Protein AF-A0A318HAN7-F1 (afdb_monomer_lite)

Secondary structure (DSSP, 8-state):
-HHHHHHHHHHHHHHHHHHHHHHHHHHHHHHHHHHHHHHHHHHHTT--TTHHHHHHHHHHHHHHHHHHHHHHHHHHHH-GGGTTGGG--------

Structure (mmCIF, N/CA/C/O backbone):
data_AF-A0A318HAN7-F1
#
_entry.id   AF-A0A318HAN7-F1
#
loop_
_atom_site.group_PDB
_atom_site.id
_atom_site.type_symbol
_atom_site.label_atom_id
_atom_site.label_alt_id
_atom_site.label_comp_id
_atom_site.label_asym_id
_atom_site.label_entity_id
_atom_site.label_seq_id
_atom_site.pdbx_PDB_ins_code
_atom_site.Cartn_x
_atom_site.Cartn_y
_atom_site.Cartn_z
_atom_site.occupancy
_atom_site.B_iso_or_equiv
_atom_site.auth_seq_id
_atom_site.auth_comp_id
_atom_site.auth_asym_id
_atom_site.auth_atom_id
_atom_site.pdbx_PDB_model_num
ATOM 1 N N . MET A 1 1 ? 21.572 3.450 -31.489 1.00 57.81 1 MET A N 1
ATOM 2 C CA . MET A 1 1 ? 22.134 3.698 -30.138 1.00 57.81 1 MET A CA 1
ATOM 3 C C . MET A 1 1 ? 21.138 4.364 -29.187 1.00 57.81 1 MET A C 1
ATOM 5 O O . MET A 1 1 ? 21.144 3.997 -28.024 1.00 57.81 1 MET A O 1
ATOM 9 N N . SER A 1 2 ? 20.261 5.267 -29.649 1.00 74.06 2 SER A N 1
ATOM 10 C CA . SER A 1 2 ? 19.313 5.996 -28.780 1.00 74.06 2 SER A CA 1
ATOM 11 C C . SER A 1 2 ? 18.293 5.106 -28.045 1.00 74.06 2 SER A C 1
ATOM 13 O O . SER A 1 2 ? 18.095 5.265 -26.848 1.00 74.06 2 SER A O 1
ATOM 15 N N . GLU A 1 3 ? 17.691 4.128 -28.728 1.00 75.12 3 GLU A N 1
ATOM 16 C CA . GLU A 1 3 ? 16.619 3.287 -28.156 1.00 75.12 3 GLU A CA 1
ATOM 17 C C . GLU A 1 3 ? 17.111 2.342 -27.050 1.00 75.12 3 GLU A C 1
ATOM 19 O O . GLU A 1 3 ? 16.415 2.106 -26.067 1.00 75.12 3 GLU A O 1
ATOM 24 N N . HIS A 1 4 ? 18.342 1.835 -27.167 1.00 73.25 4 HIS A N 1
ATOM 25 C CA . HIS A 1 4 ? 18.927 0.957 -26.152 1.00 73.25 4 HIS A CA 1
ATOM 26 C C . HIS A 1 4 ? 19.225 1.712 -24.848 1.00 73.25 4 HIS A C 1
ATOM 28 O O . HIS A 1 4 ? 18.979 1.197 -23.761 1.00 73.25 4 HIS A O 1
ATOM 34 N N . VAL A 1 5 ? 19.701 2.957 -24.956 1.00 79.06 5 VAL A N 1
ATOM 35 C CA . VAL A 1 5 ? 19.928 3.837 -23.800 1.00 79.06 5 VAL A CA 1
ATOM 36 C C . VAL A 1 5 ? 18.602 4.186 -23.121 1.00 79.06 5 VAL A C 1
ATOM 38 O O . VAL A 1 5 ? 18.524 4.171 -21.895 1.00 79.06 5 VAL A O 1
ATOM 41 N N . GLN A 1 6 ? 17.549 4.425 -23.905 1.00 82.38 6 GLN A N 1
ATOM 42 C CA . GLN A 1 6 ? 16.209 4.685 -23.382 1.00 82.38 6 GLN A CA 1
ATOM 43 C C . GLN A 1 6 ? 15.634 3.473 -22.636 1.00 82.38 6 GLN A C 1
ATOM 45 O O . GLN A 1 6 ? 15.162 3.623 -21.516 1.00 82.38 6 GLN A O 1
ATOM 50 N N . ALA A 1 7 ? 15.769 2.262 -23.182 1.00 84.94 7 ALA A N 1
ATOM 51 C CA . ALA A 1 7 ? 15.318 1.042 -22.511 1.00 84.94 7 ALA A CA 1
ATOM 52 C C . ALA A 1 7 ? 16.035 0.795 -21.166 1.00 84.94 7 ALA A C 1
ATOM 54 O O . ALA A 1 7 ? 15.419 0.333 -20.205 1.00 84.94 7 ALA A O 1
ATOM 55 N N . ILE A 1 8 ? 17.329 1.121 -21.075 1.00 85.75 8 ILE A N 1
ATOM 56 C CA . ILE A 1 8 ? 18.092 1.033 -19.819 1.00 85.75 8 ILE A CA 1
ATOM 57 C C . ILE A 1 8 ? 17.603 2.079 -18.808 1.00 85.75 8 ILE A C 1
ATOM 59 O O . ILE A 1 8 ? 17.451 1.759 -17.629 1.00 85.75 8 ILE A O 1
ATOM 63 N N . ALA A 1 9 ? 17.340 3.309 -19.255 1.00 88.31 9 ALA A N 1
ATOM 64 C CA . ALA A 1 9 ? 16.824 4.371 -18.395 1.00 88.31 9 ALA A CA 1
ATOM 65 C C . ALA A 1 9 ? 15.422 4.039 -17.856 1.00 88.31 9 ALA A C 1
ATOM 67 O O . ALA A 1 9 ? 15.205 4.115 -16.646 1.00 88.31 9 ALA A O 1
ATOM 68 N N . ASP A 1 10 ? 14.513 3.584 -18.722 1.00 90.31 10 ASP A N 1
ATOM 69 C CA . ASP A 1 10 ? 13.160 3.156 -18.346 1.00 90.31 10 ASP A CA 1
ATOM 70 C C . ASP A 1 10 ? 13.209 2.000 -17.337 1.00 90.31 10 ASP A C 1
ATOM 72 O O . ASP A 1 10 ? 12.470 1.985 -16.354 1.00 90.31 10 ASP A O 1
ATOM 76 N N . SER A 1 11 ? 14.135 1.059 -17.543 1.00 89.00 11 SER A N 1
ATOM 77 C CA . SER A 1 11 ? 14.397 -0.043 -16.621 1.00 89.00 11 SER A CA 1
ATOM 78 C C . SER A 1 11 ? 14.856 0.472 -15.244 1.00 89.00 11 SER A C 1
ATOM 80 O O . SER A 1 11 ? 14.257 0.149 -14.218 1.00 89.00 11 SER A O 1
ATOM 82 N N . ALA A 1 12 ? 15.862 1.346 -15.190 1.00 90.06 12 ALA A N 1
ATOM 83 C CA . ALA A 1 12 ? 16.331 1.912 -13.924 1.00 90.06 12 ALA A CA 1
ATOM 84 C C . ALA A 1 12 ? 15.225 2.688 -13.181 1.00 90.06 12 ALA A C 1
ATOM 86 O O . ALA A 1 12 ? 15.088 2.574 -11.961 1.00 90.06 12 ALA A O 1
ATOM 87 N N . GLN A 1 13 ? 14.401 3.435 -13.918 1.00 92.88 13 GLN A N 1
ATOM 88 C CA . GLN A 1 13 ? 13.280 4.185 -13.362 1.00 92.88 13 GLN A CA 1
ATOM 89 C C . GLN A 1 13 ? 12.168 3.266 -12.830 1.00 92.88 13 GLN A C 1
ATOM 91 O O . GLN A 1 13 ? 11.635 3.516 -11.748 1.00 92.88 13 GLN A O 1
ATOM 96 N N . ALA A 1 14 ? 11.850 2.178 -13.536 1.00 93.50 14 ALA A N 1
ATOM 97 C CA . ALA A 1 14 ? 10.897 1.171 -13.071 1.00 93.50 14 ALA A CA 1
ATOM 98 C C . ALA A 1 14 ? 11.352 0.518 -11.756 1.00 93.50 14 ALA A C 1
ATOM 100 O O . ALA A 1 14 ? 10.563 0.420 -10.816 1.00 93.50 14 ALA A O 1
ATOM 101 N N . ALA A 1 15 ? 12.638 0.166 -11.645 1.00 92.81 15 ALA A N 1
ATOM 102 C CA . ALA A 1 15 ? 13.205 -0.395 -10.420 1.00 92.81 15 ALA A CA 1
ATOM 103 C C . ALA A 1 15 ? 13.116 0.582 -9.233 1.00 92.81 15 ALA A C 1
ATOM 105 O O . ALA A 1 15 ? 12.767 0.179 -8.121 1.00 92.81 15 ALA A O 1
ATOM 106 N N . TYR A 1 16 ? 13.380 1.871 -9.472 1.00 94.25 16 TYR A N 1
ATOM 107 C CA . TYR A 1 16 ? 13.228 2.917 -8.458 1.00 94.25 16 TYR A CA 1
ATOM 108 C C . TYR A 1 16 ? 11.783 3.020 -7.953 1.00 94.25 16 TYR A C 1
ATOM 110 O O . TYR A 1 16 ? 11.546 2.965 -6.745 1.00 94.25 16 TYR A O 1
ATOM 118 N N . PHE A 1 17 ? 10.807 3.122 -8.863 1.00 95.31 17 PHE A N 1
ATOM 119 C CA . PHE A 1 17 ? 9.400 3.215 -8.471 1.00 95.31 17 PHE A CA 1
ATOM 120 C C . PHE A 1 17 ? 8.909 1.958 -7.769 1.00 95.31 17 PHE A C 1
ATOM 122 O O . PHE A 1 17 ? 8.179 2.061 -6.788 1.00 95.31 17 PHE A O 1
ATOM 129 N N . ARG A 1 18 ? 9.346 0.779 -8.216 1.00 95.50 18 ARG A N 1
ATOM 130 C CA . ARG A 1 18 ? 9.027 -0.484 -7.554 1.00 95.50 18 ARG A CA 1
ATOM 131 C C . ARG A 1 18 ? 9.484 -0.482 -6.096 1.00 95.50 18 ARG A C 1
ATOM 133 O O . ARG A 1 18 ? 8.706 -0.834 -5.215 1.00 95.50 18 ARG 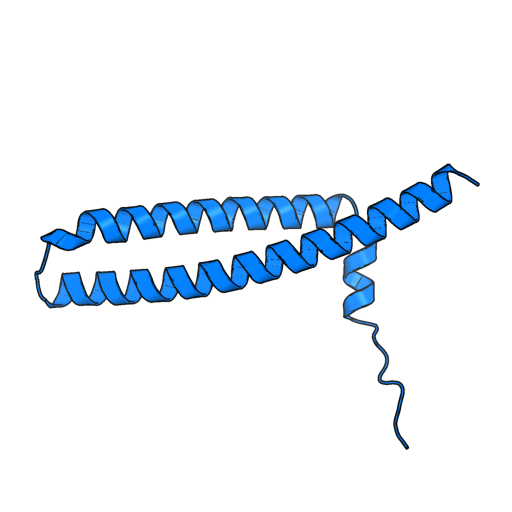A O 1
ATOM 140 N N . LEU A 1 19 ? 10.723 -0.063 -5.827 1.00 95.94 19 LEU A N 1
ATOM 141 C CA . LEU A 1 19 ? 11.240 0.031 -4.460 1.00 95.94 19 LEU A CA 1
ATOM 142 C C . LEU A 1 19 ? 10.431 1.027 -3.618 1.00 95.94 19 LEU A C 1
ATOM 144 O O . LEU A 1 19 ? 10.079 0.722 -2.481 1.00 95.94 19 LEU A O 1
ATOM 148 N N . HIS A 1 20 ? 10.108 2.190 -4.187 1.00 96.88 20 HIS A N 1
ATOM 149 C CA . HIS A 1 20 ? 9.302 3.203 -3.512 1.00 96.88 20 HIS A CA 1
ATOM 150 C C . HIS A 1 20 ? 7.900 2.686 -3.149 1.00 96.88 20 HIS A C 1
ATOM 152 O O . HIS A 1 20 ? 7.484 2.808 -2.000 1.00 96.88 20 HIS A O 1
ATOM 158 N N . LEU A 1 21 ? 7.221 2.030 -4.092 1.00 97.69 21 LEU A N 1
ATOM 159 C CA . LEU A 1 21 ? 5.905 1.420 -3.889 1.00 97.69 21 LEU A CA 1
ATOM 160 C C . LEU A 1 21 ? 5.935 0.339 -2.802 1.00 97.69 21 LEU A C 1
ATOM 162 O O . LEU A 1 21 ? 5.034 0.272 -1.972 1.00 97.69 21 LEU A O 1
ATOM 166 N N . LEU A 1 22 ? 6.979 -0.494 -2.761 1.00 97.00 22 LEU A N 1
ATOM 167 C CA . LEU A 1 22 ? 7.127 -1.510 -1.715 1.00 97.00 22 LEU A CA 1
ATOM 168 C C . LEU A 1 22 ? 7.358 -0.899 -0.327 1.00 97.00 22 LEU A C 1
ATOM 170 O O . LEU A 1 22 ? 6.856 -1.440 0.661 1.00 97.00 22 LEU A O 1
ATOM 174 N N . GLN A 1 23 ? 8.077 0.223 -0.247 1.00 97.81 23 GLN A N 1
ATOM 175 C CA . GLN A 1 23 ? 8.229 0.964 1.003 1.00 97.81 23 GLN A CA 1
ATOM 176 C C . GLN A 1 23 ? 6.884 1.541 1.461 1.00 97.81 23 GLN A C 1
ATOM 178 O O . GLN A 1 23 ? 6.470 1.298 2.592 1.00 97.81 23 GLN A O 1
ATOM 183 N N . GLU A 1 24 ? 6.163 2.223 0.570 1.00 98.06 24 GLU A N 1
ATOM 184 C CA . GLU A 1 24 ? 4.840 2.787 0.866 1.00 98.06 24 GLU A CA 1
ATOM 185 C C . GLU A 1 24 ? 3.844 1.698 1.295 1.00 98.06 24 GLU A C 1
ATOM 187 O O . GLU A 1 24 ? 3.117 1.847 2.279 1.00 98.06 24 GLU A O 1
ATOM 192 N N . ARG A 1 25 ? 3.876 0.541 0.623 1.00 98.31 25 ARG A N 1
ATOM 193 C CA . ARG A 1 25 ? 3.103 -0.644 1.002 1.00 98.31 25 ARG A CA 1
ATOM 194 C C . ARG A 1 25 ? 3.409 -1.094 2.429 1.00 98.31 25 ARG A C 1
ATOM 196 O O . ARG A 1 25 ? 2.486 -1.425 3.173 1.00 98.31 25 ARG A O 1
ATOM 203 N N . SER A 1 26 ? 4.685 -1.141 2.811 1.00 98.31 26 SER A N 1
ATOM 204 C CA . SER A 1 26 ? 5.101 -1.519 4.167 1.00 98.31 26 SER A CA 1
ATOM 205 C C . SER A 1 26 ? 4.535 -0.553 5.211 1.00 98.31 26 SER A C 1
ATOM 207 O O . SER A 1 26 ? 3.962 -0.990 6.212 1.00 98.31 26 SER A O 1
ATOM 209 N N . ASP A 1 27 ? 4.623 0.750 4.946 1.00 98.19 27 ASP A N 1
ATOM 210 C CA . ASP A 1 27 ? 4.123 1.792 5.844 1.00 98.19 27 ASP A CA 1
ATOM 211 C C . ASP A 1 27 ? 2.592 1.703 6.001 1.00 98.19 27 ASP A C 1
ATOM 213 O O . ASP A 1 27 ? 2.056 1.763 7.114 1.00 98.19 27 ASP A O 1
ATOM 217 N N . LEU A 1 28 ? 1.870 1.465 4.900 1.00 98.06 28 LEU A N 1
ATOM 218 C CA . LEU A 1 28 ? 0.419 1.251 4.898 1.00 98.06 28 LEU A CA 1
ATOM 219 C C . LEU A 1 28 ? 0.005 -0.001 5.678 1.00 98.06 28 LEU A C 1
ATOM 221 O O . LEU A 1 28 ? -0.963 0.050 6.440 1.00 98.06 28 LEU A O 1
ATOM 225 N N . VAL A 1 29 ? 0.741 -1.110 5.554 1.00 98.38 29 VAL A N 1
ATOM 226 C CA . VAL A 1 29 ? 0.497 -2.327 6.350 1.00 98.38 29 VAL A CA 1
ATOM 227 C C . VAL A 1 29 ? 0.672 -2.047 7.844 1.00 98.38 29 VAL A C 1
ATOM 229 O O . VAL A 1 29 ? -0.145 -2.492 8.660 1.00 98.38 29 VAL A O 1
ATOM 232 N N . GLU A 1 30 ? 1.685 -1.269 8.228 1.00 98.25 30 GLU A N 1
ATOM 233 C CA . GLU A 1 30 ? 1.875 -0.872 9.624 1.00 98.25 30 GLU A CA 1
ATOM 234 C C . GLU A 1 30 ? 0.704 -0.010 10.129 1.00 98.25 30 GLU A C 1
ATOM 236 O O . GLU A 1 30 ? 0.160 -0.254 11.216 1.00 98.25 30 GLU A O 1
ATOM 241 N N . MET A 1 31 ? 0.263 0.970 9.332 1.00 97.75 31 MET A N 1
ATOM 242 C CA . MET A 1 31 ? -0.893 1.812 9.655 1.00 97.75 31 MET A CA 1
ATOM 243 C C . MET A 1 31 ? -2.187 1.000 9.768 1.00 97.75 31 MET A C 1
ATOM 245 O O . MET A 1 31 ? -2.944 1.181 10.729 1.00 97.75 31 MET A O 1
ATOM 249 N N . LEU A 1 32 ? -2.419 0.049 8.860 1.00 98.12 32 LEU A N 1
ATOM 250 C CA . LEU A 1 32 ? -3.553 -0.873 8.921 1.00 98.12 32 LEU A CA 1
ATOM 251 C C . LEU A 1 32 ? -3.544 -1.670 10.230 1.00 98.12 32 LEU A C 1
ATOM 253 O O . LEU A 1 32 ? -4.574 -1.780 10.905 1.00 98.12 32 LEU A O 1
ATOM 257 N N . GLY A 1 33 ? -2.373 -2.165 10.639 1.00 97.81 33 GLY A N 1
ATOM 258 C CA . GLY A 1 33 ? -2.186 -2.846 11.918 1.00 97.81 33 GLY A CA 1
ATOM 259 C C . GLY A 1 33 ? -2.549 -1.964 13.118 1.00 97.81 33 GLY A C 1
ATOM 260 O O . GLY A 1 33 ? -3.240 -2.420 14.036 1.00 97.81 33 GLY A O 1
ATOM 261 N N . LYS A 1 34 ? -2.148 -0.685 13.109 1.00 97.62 34 LYS A N 1
ATOM 262 C CA . LYS A 1 34 ? -2.498 0.296 14.157 1.00 97.62 34 LYS A CA 1
ATOM 263 C C . LYS A 1 34 ? -4.008 0.543 14.221 1.00 97.62 34 LYS A C 1
ATOM 265 O O . LYS A 1 34 ? -4.598 0.457 15.301 1.00 97.62 34 LYS A O 1
ATOM 270 N N . HIS A 1 35 ? -4.658 0.797 13.085 1.00 96.50 35 HIS A N 1
ATOM 271 C CA . HIS A 1 35 ? -6.104 1.033 13.045 1.00 96.50 35 HIS A CA 1
ATOM 272 C C . HIS A 1 35 ? -6.915 -0.203 13.436 1.00 96.50 35 HIS A C 1
ATOM 274 O O . HIS A 1 35 ? -7.894 -0.076 14.170 1.00 96.50 35 HIS A O 1
ATOM 280 N N . THR A 1 36 ? -6.478 -1.395 13.033 1.00 96.75 36 THR A N 1
ATOM 281 C CA . THR A 1 36 ? -7.128 -2.656 13.412 1.00 96.75 36 THR A CA 1
ATOM 282 C C . THR A 1 36 ? -7.050 -2.886 14.922 1.00 96.75 36 THR A C 1
ATOM 284 O O . THR A 1 36 ? -8.065 -3.182 15.551 1.00 96.75 36 THR A O 1
ATOM 287 N N . LYS A 1 37 ? -5.887 -2.650 15.549 1.00 96.31 37 LYS A N 1
ATOM 288 C CA . LYS A 1 37 ? -5.744 -2.700 17.018 1.00 96.31 37 LYS A CA 1
ATOM 289 C C . LYS A 1 37 ? -6.663 -1.692 17.718 1.00 96.31 37 LYS A C 1
ATOM 291 O O . LYS A 1 37 ? -7.328 -2.037 18.696 1.00 96.31 37 LYS A O 1
ATOM 296 N N . ASN A 1 38 ? -6.739 -0.465 17.201 1.00 94.25 38 ASN A N 1
ATOM 297 C CA . ASN A 1 38 ? -7.626 0.568 17.740 1.00 94.25 38 ASN A CA 1
ATOM 298 C C . ASN A 1 38 ? -9.105 0.184 17.608 1.00 94.25 38 ASN A C 1
ATOM 300 O O . ASN A 1 38 ? -9.870 0.397 18.550 1.00 94.25 38 ASN A O 1
ATOM 304 N N . LEU A 1 39 ? -9.504 -0.418 16.483 1.00 94.94 39 LEU A N 1
ATOM 305 C CA . LEU A 1 39 ? -10.860 -0.918 16.272 1.00 94.94 39 LEU A CA 1
ATOM 306 C C . LEU A 1 39 ? -11.212 -1.994 17.301 1.00 94.94 39 LEU A C 1
ATOM 308 O O . LEU A 1 39 ? -12.247 -1.886 17.956 1.00 94.94 39 LEU A O 1
ATOM 312 N N . THR A 1 40 ? -10.329 -2.976 17.498 1.00 95.19 40 THR A N 1
ATOM 313 C CA . THR A 1 40 ? -10.503 -4.021 18.514 1.00 95.19 40 THR A CA 1
ATOM 314 C C . THR A 1 40 ? -10.677 -3.415 19.903 1.00 95.19 40 THR A C 1
ATOM 316 O O . THR A 1 40 ? -11.600 -3.797 20.614 1.00 95.19 40 THR A O 1
ATOM 319 N N . ARG A 1 41 ? -9.869 -2.407 20.270 1.00 93.94 41 ARG A N 1
ATOM 320 C CA . ARG A 1 41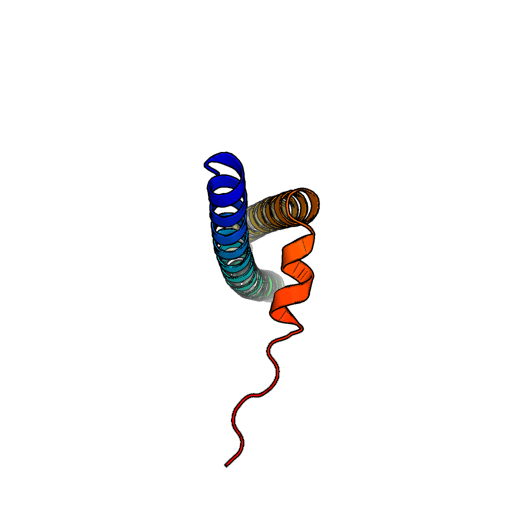 ? -10.003 -1.703 21.557 1.00 93.94 41 ARG A CA 1
ATOM 321 C C . ARG A 1 41 ? -11.351 -0.991 21.710 1.00 93.94 41 ARG A C 1
ATOM 323 O O . ARG A 1 41 ? -11.914 -0.969 22.798 1.00 93.94 41 ARG A O 1
ATOM 330 N N . CYS A 1 42 ? -11.865 -0.384 20.642 1.00 92.88 42 CYS A N 1
ATOM 331 C CA . CYS A 1 42 ? -13.168 0.285 20.676 1.00 92.88 42 CYS A CA 1
ATOM 332 C C . CYS A 1 42 ? -14.310 -0.722 20.844 1.00 92.88 42 CYS A C 1
ATOM 334 O O . CYS A 1 42 ? -15.224 -0.476 21.628 1.00 92.88 42 CYS A O 1
ATOM 336 N N . ILE A 1 43 ? -14.215 -1.869 20.162 1.00 92.44 43 ILE A N 1
ATOM 337 C CA . ILE A 1 43 ? -15.172 -2.975 20.282 1.00 92.44 43 ILE A CA 1
ATOM 338 C C . ILE A 1 43 ? -15.181 -3.519 21.713 1.00 92.44 43 ILE A C 1
ATOM 340 O O . ILE A 1 43 ? -16.250 -3.633 22.307 1.00 92.44 43 ILE A O 1
ATOM 344 N N . THR A 1 44 ? -14.012 -3.810 22.293 1.00 93.69 44 THR A N 1
ATOM 345 C CA . THR A 1 44 ? -13.925 -4.369 23.653 1.00 93.69 44 THR A CA 1
ATOM 346 C C . THR A 1 44 ? -14.375 -3.386 24.730 1.00 93.69 44 THR A C 1
ATOM 348 O O . THR A 1 44 ? -14.978 -3.800 25.713 1.00 93.69 44 THR A O 1
ATOM 351 N N . ALA A 1 45 ? -14.131 -2.087 24.541 1.00 92.31 45 ALA A N 1
ATOM 352 C CA . ALA A 1 45 ? -14.572 -1.041 25.463 1.00 92.31 45 ALA A CA 1
ATOM 353 C C . ALA A 1 45 ? -16.045 -0.619 25.273 1.00 92.31 45 ALA A C 1
ATOM 355 O O . ALA A 1 45 ? -16.519 0.251 26.001 1.00 92.31 45 ALA A O 1
ATOM 356 N N . GLY A 1 46 ? -16.754 -1.153 24.269 1.00 90.31 46 GLY A N 1
ATOM 357 C CA . GLY A 1 46 ? -18.114 -0.722 23.921 1.00 90.31 46 GLY A CA 1
ATOM 358 C C . GLY A 1 46 ? -18.207 0.732 23.433 1.00 90.31 46 GLY A C 1
ATOM 359 O O . GLY A 1 46 ? -19.294 1.309 23.398 1.00 90.31 46 GLY A O 1
ATOM 360 N N . ASN A 1 47 ? -17.084 1.352 23.055 1.00 85.12 47 ASN A N 1
ATOM 361 C CA . ASN A 1 47 ? -17.047 2.744 22.618 1.00 85.12 47 ASN A CA 1
ATOM 362 C C . ASN A 1 47 ? -17.279 2.841 21.105 1.00 85.12 47 ASN A C 1
ATOM 364 O O . ASN A 1 47 ? -16.352 2.723 20.303 1.00 85.12 47 ASN A O 1
ATOM 368 N N . MET A 1 48 ? -18.530 3.092 20.723 1.00 85.31 48 MET A N 1
ATOM 369 C CA . MET A 1 48 ? -18.958 3.126 19.321 1.00 85.31 48 MET A CA 1
ATOM 370 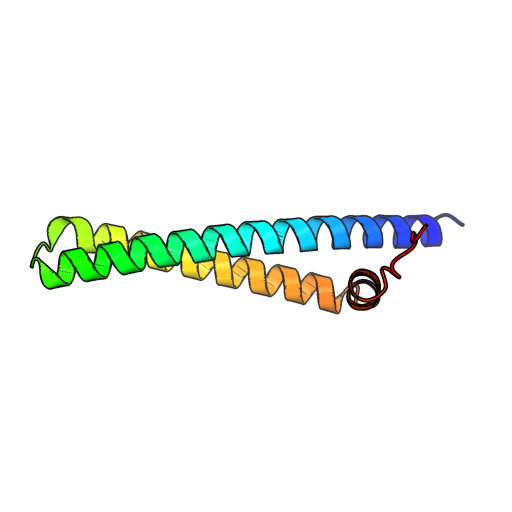C C . MET A 1 48 ? -18.616 4.433 18.588 1.00 85.31 48 MET A C 1
ATOM 372 O O . MET A 1 48 ? -18.584 4.440 17.359 1.00 85.31 48 MET A O 1
ATOM 376 N N . ARG A 1 49 ? -18.347 5.539 19.302 1.00 84.69 49 ARG A N 1
ATOM 377 C CA . ARG A 1 49 ? -18.140 6.865 18.684 1.00 84.69 49 ARG A CA 1
ATOM 378 C C . ARG A 1 49 ? -16.996 6.911 17.655 1.00 84.69 49 ARG A C 1
ATOM 380 O O . ARG A 1 49 ? -17.252 7.371 16.551 1.00 84.69 49 ARG A O 1
ATOM 387 N N . PRO A 1 50 ? -15.772 6.429 17.942 1.00 88.50 50 PRO A N 1
ATOM 388 C CA . PRO A 1 50 ? -14.670 6.482 16.972 1.00 88.50 50 PRO A CA 1
ATOM 389 C C . PRO A 1 50 ? -14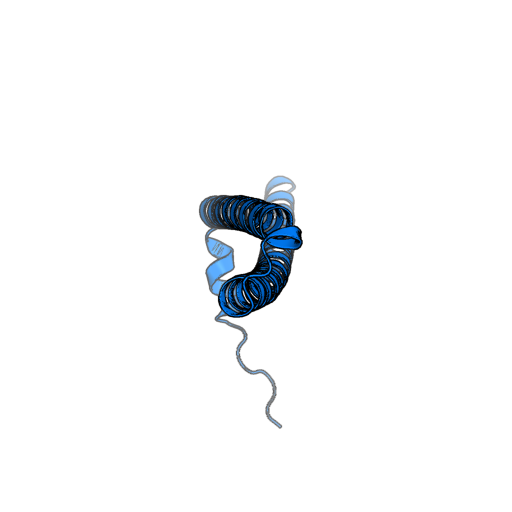.724 5.364 15.912 1.00 88.50 50 PRO A C 1
ATOM 391 O O . PRO A 1 50 ? -13.879 5.295 15.020 1.00 88.50 50 PRO A O 1
ATOM 394 N N . MET A 1 51 ? -15.680 4.438 16.009 1.00 91.06 51 MET A N 1
ATOM 395 C CA . MET A 1 51 ? -15.654 3.181 15.262 1.00 91.06 51 MET A CA 1
ATOM 396 C C . MET A 1 51 ? -15.940 3.356 13.765 1.00 91.06 51 MET A C 1
ATOM 398 O O . MET A 1 51 ? -15.341 2.653 12.948 1.00 91.06 51 MET A O 1
ATOM 402 N N . SER A 1 52 ? -16.826 4.286 13.389 1.00 91.69 52 SER A N 1
ATOM 403 C CA . SER A 1 52 ? -17.085 4.616 11.978 1.00 91.69 52 SER A CA 1
ATOM 404 C C . SER A 1 52 ? -15.837 5.159 11.293 1.00 91.69 52 SER A C 1
ATOM 406 O O . SER A 1 52 ? -15.496 4.704 10.200 1.00 91.69 52 SER A O 1
ATOM 408 N N . ASP A 1 53 ? -15.136 6.071 11.962 1.00 93.31 53 ASP A N 1
ATOM 409 C CA . ASP A 1 53 ? -13.961 6.747 11.421 1.00 93.31 53 ASP A CA 1
ATOM 410 C C . ASP A 1 53 ? -12.798 5.770 11.275 1.00 93.31 53 ASP A C 1
ATOM 412 O O . ASP A 1 53 ? -12.197 5.675 10.206 1.00 93.31 53 ASP A O 1
ATOM 416 N N . ILE A 1 54 ? -12.550 4.936 12.292 1.00 95.06 54 ILE A N 1
ATOM 417 C CA . ILE A 1 54 ? -11.516 3.895 12.219 1.00 95.06 54 ILE A CA 1
ATOM 418 C C . ILE A 1 54 ? -11.803 2.917 11.072 1.00 95.06 54 ILE A C 1
ATOM 420 O O . ILE A 1 54 ? -10.908 2.601 10.291 1.00 95.06 54 ILE A O 1
ATOM 424 N N . ARG A 1 55 ? -13.055 2.467 10.913 1.00 95.81 55 ARG A N 1
ATOM 425 C CA . ARG A 1 55 ? -13.447 1.593 9.793 1.00 95.81 55 ARG A CA 1
ATOM 426 C C . ARG A 1 55 ? -13.292 2.278 8.438 1.00 95.81 55 ARG A C 1
ATOM 428 O O . ARG A 1 55 ? -13.005 1.605 7.452 1.00 95.81 55 ARG A O 1
ATOM 435 N N . ARG A 1 56 ? -13.516 3.592 8.360 1.00 96.38 56 ARG A N 1
ATOM 436 C CA . ARG A 1 56 ? -13.292 4.369 7.137 1.00 96.38 56 ARG A CA 1
ATOM 437 C C . ARG A 1 56 ? -11.809 4.393 6.783 1.00 96.38 56 ARG A C 1
ATOM 439 O O . ARG A 1 56 ? -11.481 4.071 5.649 1.00 96.38 56 ARG A O 1
ATOM 446 N N . HIS A 1 57 ? -10.942 4.684 7.752 1.00 96.94 57 HIS A N 1
ATOM 447 C CA . HIS A 1 57 ? -9.491 4.672 7.558 1.00 96.94 57 HIS A CA 1
ATOM 448 C C . HIS A 1 57 ? -8.971 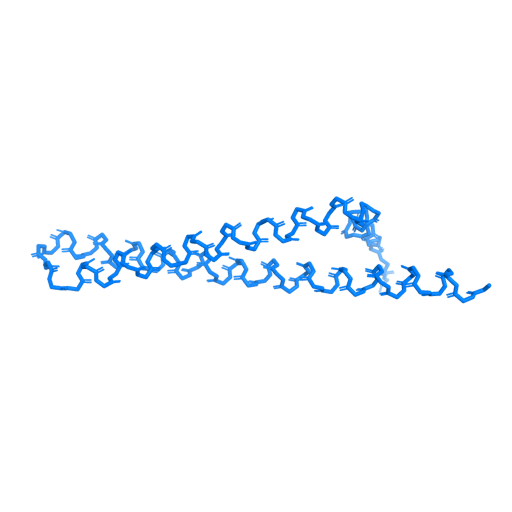3.301 7.125 1.00 96.94 57 HIS A C 1
ATOM 450 O O . HIS A 1 57 ? -8.221 3.229 6.160 1.00 96.94 57 HIS A O 1
ATOM 456 N N . ILE A 1 58 ? -9.435 2.219 7.762 1.00 98.00 58 ILE A N 1
ATOM 457 C CA . ILE A 1 58 ? -9.095 0.844 7.362 1.00 98.00 58 ILE A CA 1
ATOM 458 C C . ILE A 1 58 ? -9.416 0.613 5.882 1.00 98.00 58 ILE A C 1
ATOM 460 O O . ILE A 1 58 ? -8.536 0.230 5.123 1.00 98.00 58 ILE A O 1
ATOM 464 N N . ARG A 1 59 ? -10.642 0.932 5.446 1.00 98.25 59 ARG A N 1
ATOM 465 C CA . ARG A 1 59 ? -11.051 0.737 4.045 1.00 98.25 59 ARG A CA 1
ATOM 466 C C . ARG A 1 59 ? -10.271 1.601 3.060 1.00 98.25 59 ARG A C 1
ATOM 468 O O . ARG A 1 59 ? -10.089 1.190 1.919 1.00 98.25 59 ARG A O 1
ATOM 475 N N . THR A 1 60 ? -9.873 2.808 3.456 1.00 98.25 60 THR A N 1
ATOM 476 C CA . THR A 1 60 ? -9.012 3.658 2.625 1.00 98.25 60 THR A CA 1
ATOM 477 C C . THR A 1 60 ? -7.649 3.001 2.436 1.00 98.25 60 THR A C 1
ATOM 479 O O . THR A 1 60 ? -7.244 2.793 1.298 1.00 98.25 60 THR A O 1
ATOM 482 N N . ILE A 1 61 ? -7.011 2.575 3.529 1.00 98.25 61 ILE A N 1
ATOM 483 C CA . ILE A 1 61 ? -5.695 1.925 3.491 1.00 98.25 61 ILE A CA 1
ATOM 484 C C . ILE A 1 61 ? -5.746 0.619 2.686 1.00 98.25 61 ILE A C 1
ATOM 486 O O . ILE A 1 61 ? -4.869 0.363 1.872 1.00 98.25 61 ILE A O 1
ATOM 490 N N . GLU A 1 62 ? -6.791 -0.195 2.847 1.00 98.50 62 GLU A N 1
ATOM 491 C CA . GLU A 1 62 ? -6.970 -1.425 2.060 1.00 98.50 62 GLU A CA 1
ATOM 492 C C . GLU A 1 62 ? -7.048 -1.149 0.551 1.00 98.50 62 GLU A C 1
ATOM 494 O O . GLU A 1 62 ? -6.494 -1.904 -0.246 1.00 98.50 62 GLU A O 1
ATOM 499 N N . ARG A 1 63 ? -7.718 -0.065 0.142 1.00 98.56 63 ARG A N 1
ATOM 500 C CA . ARG A 1 63 ? -7.803 0.332 -1.272 1.00 98.56 63 ARG A CA 1
ATOM 501 C C . ARG A 1 63 ? -6.470 0.843 -1.805 1.00 98.56 63 ARG A C 1
ATOM 503 O O . ARG A 1 63 ? -6.140 0.553 -2.949 1.00 98.56 63 ARG A O 1
ATOM 510 N N . GLU A 1 64 ? -5.725 1.587 -0.994 1.00 98.31 64 GLU A N 1
ATOM 511 C CA . GLU A 1 64 ? -4.382 2.061 -1.343 1.00 98.31 64 GLU A CA 1
ATOM 512 C C . GLU A 1 64 ? -3.410 0.886 -1.498 1.00 98.31 64 GLU A C 1
ATOM 514 O O . GLU A 1 64 ? -2.715 0.802 -2.506 1.00 98.31 64 GLU A O 1
ATOM 519 N N . LEU A 1 65 ? -3.452 -0.093 -0.587 1.00 98.56 65 LEU A N 1
ATOM 520 C CA . LEU A 1 65 ? -2.684 -1.336 -0.709 1.00 98.56 65 LEU A CA 1
ATOM 521 C C . LEU A 1 65 ? -3.016 -2.088 -2.003 1.00 98.56 65 LEU A C 1
ATOM 523 O O . LEU A 1 65 ? -2.110 -2.458 -2.742 1.00 98.56 65 LEU A O 1
ATOM 527 N N . GLN A 1 66 ? -4.304 -2.251 -2.324 1.00 98.50 66 GLN A N 1
ATOM 528 C CA . GLN A 1 66 ? -4.728 -2.888 -3.578 1.00 98.50 66 GLN A CA 1
ATOM 529 C C . GLN A 1 66 ? -4.251 -2.132 -4.823 1.00 98.50 66 GLN A C 1
ATOM 531 O O . GLN A 1 66 ? -3.970 -2.751 -5.848 1.00 98.50 66 GLN A O 1
ATOM 536 N N . LEU A 1 67 ? -4.199 -0.800 -4.769 1.00 98.31 67 LEU A N 1
ATOM 537 C CA . LEU A 1 67 ? -3.688 0.012 -5.868 1.00 98.31 67 LEU A CA 1
ATOM 538 C C . LEU A 1 67 ? -2.181 -0.193 -6.042 1.00 98.31 67 LEU A C 1
ATOM 540 O O . LEU A 1 67 ? -1.736 -0.443 -7.159 1.00 98.31 67 LEU A O 1
ATOM 544 N N . ILE A 1 68 ? -1.420 -0.129 -4.949 1.00 98.19 68 ILE A N 1
ATOM 545 C CA . ILE A 1 68 ? 0.029 -0.331 -4.968 1.00 98.19 68 ILE A CA 1
ATOM 546 C C . ILE A 1 68 ? 0.377 -1.734 -5.467 1.00 98.19 68 ILE A C 1
ATOM 548 O O . ILE A 1 68 ? 1.233 -1.858 -6.339 1.00 98.19 68 ILE A O 1
ATOM 552 N N . ASP A 1 69 ? -0.313 -2.770 -4.984 1.00 98.00 69 ASP A N 1
ATOM 553 C CA . ASP A 1 69 ? -0.092 -4.151 -5.425 1.00 98.00 69 ASP A CA 1
ATOM 554 C C . ASP A 1 69 ? -0.260 -4.271 -6.952 1.00 98.00 69 ASP A C 1
ATOM 556 O O . ASP A 1 69 ? 0.625 -4.786 -7.632 1.00 98.00 69 ASP A O 1
ATOM 560 N N . ARG A 1 70 ? -1.317 -3.674 -7.523 1.00 98.25 70 ARG A N 1
ATOM 561 C CA . ARG A 1 70 ? -1.527 -3.640 -8.985 1.00 98.25 70 ARG A CA 1
ATOM 562 C C . ARG A 1 70 ? -0.455 -2.850 -9.734 1.00 98.25 70 ARG A C 1
ATOM 564 O O . ARG A 1 70 ? -0.114 -3.198 -10.861 1.00 98.25 70 ARG A O 1
ATOM 571 N N . MET A 1 71 ? 0.047 -1.758 -9.156 1.00 97.44 71 MET A N 1
ATOM 572 C CA . MET A 1 71 ? 1.121 -0.970 -9.770 1.00 97.44 71 MET A CA 1
ATOM 573 C C . MET A 1 71 ? 2.437 -1.749 -9.794 1.00 97.44 71 MET A C 1
ATOM 575 O O . MET A 1 71 ? 3.151 -1.693 -10.792 1.00 97.44 71 MET A O 1
ATOM 579 N N . VAL A 1 72 ? 2.742 -2.493 -8.728 1.00 96.19 72 VAL A N 1
ATOM 580 C CA . VAL A 1 72 ? 3.915 -3.374 -8.671 1.00 96.19 72 VAL A CA 1
ATOM 581 C C . VAL A 1 72 ? 3.779 -4.512 -9.679 1.00 96.19 72 VAL A C 1
ATOM 583 O O . VAL A 1 72 ? 4.712 -4.726 -10.445 1.00 96.19 72 VAL A O 1
ATOM 586 N N . GLU A 1 73 ? 2.621 -5.174 -9.751 1.00 95.94 73 GLU A N 1
ATOM 587 C CA . GLU A 1 73 ? 2.348 -6.209 -10.762 1.00 95.94 73 GLU A CA 1
ATOM 588 C C . GLU A 1 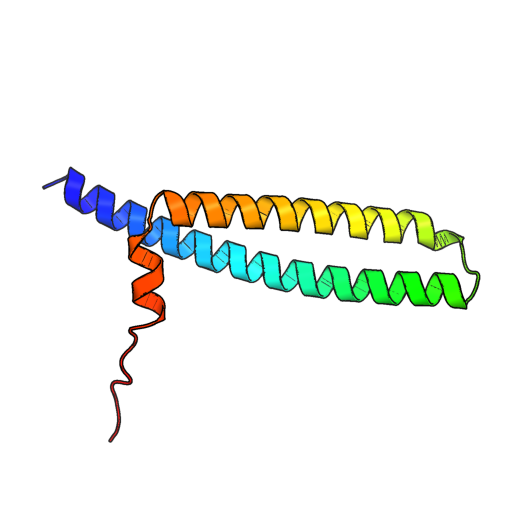73 ? 2.539 -5.670 -12.188 1.00 95.94 73 GLU A C 1
ATOM 590 O O . GLU A 1 73 ? 3.249 -6.270 -12.988 1.00 95.94 73 GLU A O 1
ATOM 595 N N . ALA A 1 74 ? 2.001 -4.485 -12.494 1.00 96.00 74 ALA A N 1
ATOM 596 C CA . ALA A 1 74 ? 2.161 -3.867 -13.811 1.00 96.00 74 ALA A CA 1
ATOM 597 C C . ALA A 1 74 ? 3.624 -3.511 -14.146 1.00 96.00 74 ALA A C 1
ATOM 599 O O . ALA A 1 74 ? 4.020 -3.551 -15.316 1.00 96.00 74 ALA A O 1
ATOM 600 N N . LEU A 1 75 ? 4.430 -3.140 -13.145 1.00 94.19 75 LEU A N 1
ATOM 601 C CA . LEU A 1 75 ? 5.868 -2.925 -13.322 1.00 94.19 75 LEU A CA 1
ATOM 602 C C . LEU A 1 75 ? 6.600 -4.249 -13.559 1.00 94.19 75 LEU A C 1
ATOM 604 O O . LEU A 1 75 ? 7.431 -4.311 -14.464 1.00 94.19 75 LEU A O 1
ATOM 608 N N . ASP A 1 76 ? 6.268 -5.292 -12.798 1.00 92.38 76 ASP A N 1
ATOM 609 C CA . ASP A 1 76 ? 6.883 -6.618 -12.908 1.00 92.38 76 ASP A CA 1
ATOM 610 C C . ASP A 1 76 ? 6.567 -7.272 -14.268 1.00 92.38 76 ASP A C 1
ATOM 612 O O . ASP A 1 76 ? 7.468 -7.820 -14.907 1.00 92.38 76 ASP A O 1
ATOM 616 N N . ASP A 1 77 ? 5.340 -7.116 -14.775 1.00 92.94 77 ASP A N 1
ATOM 617 C CA . ASP A 1 77 ? 4.930 -7.588 -16.105 1.00 92.94 77 ASP A CA 1
ATOM 618 C C . ASP A 1 77 ? 5.668 -6.859 -17.238 1.00 92.94 77 ASP A C 1
ATOM 620 O O . ASP A 1 77 ? 6.066 -7.464 -18.239 1.00 92.94 77 ASP A O 1
ATOM 624 N N . ARG A 1 78 ? 5.860 -5.539 -17.102 1.00 92.94 78 ARG A N 1
ATOM 625 C CA . ARG A 1 78 ? 6.505 -4.713 -18.134 1.00 92.94 78 ARG A CA 1
ATOM 626 C C . ARG A 1 78 ? 8.032 -4.813 -18.103 1.00 92.94 78 ARG A C 1
ATOM 628 O O . ARG A 1 78 ? 8.668 -4.660 -19.147 1.00 92.94 78 ARG A O 1
ATOM 635 N N . PHE A 1 79 ? 8.621 -5.064 -16.935 1.00 89.81 79 PHE A N 1
ATOM 636 C CA . PHE A 1 79 ? 10.069 -5.088 -16.713 1.00 89.81 79 PHE A CA 1
ATOM 637 C C . PHE A 1 79 ? 10.532 -6.354 -15.953 1.00 89.81 79 PHE A C 1
ATOM 639 O O . PHE A 1 79 ? 11.166 -6.262 -14.898 1.00 89.81 79 PHE A O 1
ATOM 646 N N . PRO A 1 80 ? 10.324 -7.562 -16.514 1.00 79.25 80 PRO A N 1
ATOM 647 C CA . PRO A 1 80 ? 10.543 -8.834 -15.808 1.00 79.25 80 PRO A CA 1
ATOM 648 C C . PRO A 1 80 ? 12.009 -9.096 -15.410 1.00 79.25 80 PRO A C 1
ATOM 650 O O . PRO A 1 80 ? 12.290 -9.858 -14.486 1.00 79.25 80 PRO A O 1
ATOM 653 N N . GLY A 1 81 ? 12.970 -8.451 -16.082 1.00 68.81 81 GLY A N 1
ATOM 654 C CA . GLY A 1 81 ? 14.407 -8.626 -15.837 1.00 68.81 81 GLY A CA 1
ATOM 655 C C . GLY A 1 81 ? 14.932 -8.025 -14.525 1.00 68.81 81 GLY A C 1
ATOM 656 O O . GLY A 1 81 ? 16.078 -8.281 -14.166 1.00 68.81 81 GLY A O 1
ATOM 657 N N . GLN A 1 82 ? 14.132 -7.240 -13.797 1.00 62.50 82 GLN A N 1
ATOM 658 C CA . GLN A 1 82 ? 14.558 -6.581 -12.552 1.00 62.50 82 GLN A CA 1
ATOM 659 C C . GLN A 1 82 ? 14.403 -7.441 -11.300 1.00 62.50 82 GLN A C 1
ATOM 661 O O . GLN A 1 82 ? 15.103 -7.202 -10.316 1.00 62.50 82 GLN A O 1
ATOM 666 N N . LEU A 1 83 ? 13.563 -8.477 -11.346 1.00 56.81 83 LEU A N 1
ATOM 667 C CA . LEU A 1 83 ? 13.413 -9.437 -10.248 1.00 56.81 83 LEU A CA 1
ATOM 668 C C . LEU A 1 83 ? 14.716 -10.212 -9.974 1.00 56.81 83 LEU A C 1
ATOM 670 O O . LEU A 1 83 ? 14.964 -10.639 -8.848 1.00 56.81 83 LEU A O 1
ATOM 674 N N . ALA A 1 84 ? 15.573 -10.368 -10.990 1.00 49.69 84 ALA A N 1
ATOM 675 C CA . ALA A 1 84 ? 16.829 -11.110 -10.892 1.00 49.69 84 ALA A CA 1
ATOM 676 C C . ALA A 1 84 ? 17.959 -10.326 -10.196 1.00 49.69 84 ALA A C 1
ATOM 678 O O . ALA A 1 84 ? 18.849 -10.929 -9.594 1.00 49.69 84 ALA A O 1
ATOM 679 N N . THR A 1 85 ? 17.938 -8.990 -10.243 1.00 49.78 85 THR A N 1
ATOM 680 C CA . THR A 1 85 ? 19.079 -8.175 -9.791 1.00 49.78 85 THR A CA 1
ATOM 681 C C . THR A 1 85 ? 19.129 -8.021 -8.271 1.00 49.78 85 THR A C 1
ATOM 683 O O . THR A 1 85 ? 20.218 -7.949 -7.710 1.00 49.78 85 THR A O 1
ATOM 686 N N . THR A 1 86 ? 17.994 -8.072 -7.566 1.00 46.84 86 THR A N 1
ATOM 687 C CA . THR A 1 86 ? 17.984 -8.018 -6.089 1.00 46.84 86 THR A CA 1
ATOM 688 C C . THR A 1 86 ? 18.405 -9.335 -5.429 1.00 46.84 86 THR A C 1
ATOM 690 O O . THR A 1 86 ? 18.724 -9.345 -4.246 1.00 46.84 86 THR A O 1
ATOM 693 N N . ALA A 1 87 ? 18.422 -10.449 -6.173 1.00 46.72 87 ALA A N 1
ATOM 694 C CA . ALA A 1 87 ? 18.914 -11.747 -5.696 1.00 46.72 87 ALA A CA 1
ATOM 695 C C . ALA A 1 87 ? 20.404 -11.981 -6.012 1.00 46.72 87 ALA A C 1
ATOM 697 O O . ALA A 1 87 ? 21.007 -12.919 -5.493 1.00 46.72 87 ALA A O 1
ATOM 698 N N . SER A 1 88 ? 21.009 -11.131 -6.846 1.00 44.53 88 SER A N 1
ATOM 699 C CA . SER A 1 88 ? 22.400 -11.248 -7.282 1.00 44.53 88 SER A CA 1
ATOM 700 C C . SER A 1 88 ? 23.208 -10.016 -6.879 1.00 44.53 88 SER A C 1
ATOM 702 O O . SER A 1 88 ? 23.874 -9.395 -7.707 1.00 44.53 88 SER A O 1
ATOM 704 N N . GLU A 1 89 ? 23.208 -9.693 -5.588 1.00 41.84 89 GLU A N 1
ATOM 705 C CA . GLU A 1 89 ? 24.326 -8.968 -4.993 1.00 41.84 89 GLU A CA 1
ATOM 706 C C . GLU A 1 89 ? 25.276 -10.009 -4.382 1.00 41.84 89 GLU A C 1
ATOM 708 O O . GLU A 1 89 ? 25.070 -10.468 -3.254 1.00 41.84 89 GLU A O 1
ATOM 713 N N . PRO A 1 90 ? 26.299 -10.483 -5.125 1.00 47.19 90 PRO A N 1
ATOM 714 C CA . PRO A 1 90 ? 27.306 -11.328 -4.529 1.00 47.19 90 PRO A CA 1
ATOM 715 C C . PRO A 1 90 ? 28.068 -10.447 -3.553 1.00 47.19 90 PRO A C 1
ATOM 717 O O . PRO A 1 90 ? 28.734 -9.496 -3.960 1.00 47.19 90 PRO A O 1
ATOM 720 N N . ASN A 1 91 ? 27.949 -10.799 -2.277 1.00 51.97 91 ASN A N 1
ATOM 721 C CA . ASN A 1 91 ? 28.884 -10.535 -1.194 1.00 51.97 91 ASN A CA 1
ATOM 722 C C . ASN A 1 91 ? 30.318 -10.320 -1.721 1.00 51.97 91 ASN A C 1
ATOM 724 O O . ASN A 1 91 ? 31.129 -11.243 -1.808 1.00 51.97 91 ASN A O 1
ATOM 728 N N . ARG A 1 92 ? 30.626 -9.083 -2.111 1.00 54.25 92 ARG A N 1
ATOM 729 C CA . ARG A 1 92 ? 31.968 -8.617 -2.429 1.00 54.25 92 ARG A CA 1
ATOM 730 C C . ARG A 1 92 ? 32.308 -7.564 -1.399 1.00 54.25 92 ARG A C 1
ATOM 732 O O . ARG A 1 92 ? 32.268 -6.370 -1.676 1.00 54.25 92 ARG A O 1
ATOM 739 N N . ARG A 1 93 ? 32.715 -8.046 -0.230 1.00 45.53 93 ARG A N 1
ATOM 740 C CA . ARG A 1 93 ? 34.118 -7.966 0.204 1.00 45.53 93 ARG A CA 1
ATOM 741 C C . ARG A 1 93 ? 34.242 -8.593 1.592 1.00 45.53 93 ARG A C 1
ATOM 743 O O . ARG A 1 93 ? 33.911 -7.983 2.599 1.00 45.53 93 ARG A O 1
ATOM 750 N N . ARG A 1 94 ? 34.769 -9.820 1.614 1.00 49.88 94 ARG A N 1
ATOM 751 C CA . ARG A 1 94 ? 35.685 -10.259 2.671 1.00 49.88 94 ARG A CA 1
ATOM 752 C C . ARG A 1 94 ? 37.046 -9.607 2.417 1.00 49.88 94 ARG A C 1
ATOM 754 O O . ARG A 1 94 ? 37.530 -9.707 1.288 1.00 49.88 94 ARG A O 1
ATOM 761 N N . ALA A 1 95 ? 37.639 -9.023 3.451 1.00 54.56 95 ALA A N 1
ATOM 762 C CA . ALA A 1 95 ? 39.026 -9.222 3.885 1.00 54.56 95 ALA A CA 1
ATOM 763 C C . ALA A 1 95 ? 39.190 -8.531 5.242 1.00 54.56 95 ALA A C 1
ATOM 765 O O . ALA A 1 95 ? 38.887 -7.320 5.305 1.00 54.56 95 ALA A O 1
#

Sequence (95 aa):
MSEHVQAIADSAQAAYFRLHLLQERSDLVEMLGKHTKNLTRCITAGNMRPMSDIRRHIRTIERELQLIDRMVEALDDRFPGQLATTASEPNRRRA

Organism: NCBI:txid39691

pLDDT: mean 86.4, std 16.74, range [41.84, 98.56]

Foldseek 3Di:
DVVVVVVVVVLVVLLVVLVVLVVVLVVLVVVLVVLVVVLVVCVVVVPCVCNVVSVVSNVVSVVSNVVSVVSNVVSCVVRVPSVVVVVPPPPPDDD

Radius of gyration: 20.0 Å; chains: 1; bounding box: 58×19×56 Å